Protein AF-A0A1I6GDW7-F1 (afdb_monomer)

Structure (mmCIF, N/CA/C/O backbone):
data_AF-A0A1I6GDW7-F1
#
_entry.id   AF-A0A1I6GDW7-F1
#
loop_
_atom_site.group_PDB
_atom_site.id
_atom_site.type_symbol
_atom_site.label_atom_id
_atom_site.label_alt_id
_atom_site.label_comp_id
_atom_site.label_asym_id
_atom_site.label_entity_id
_atom_site.label_seq_id
_atom_site.pdbx_PDB_ins_code
_atom_site.Cartn_x
_atom_site.Cartn_y
_atom_site.Cartn_z
_atom_site.occupancy
_atom_site.B_iso_or_equiv
_atom_site.auth_seq_id
_atom_site.auth_comp_id
_atom_site.auth_asym_id
_atom_site.auth_atom_id
_atom_site.pdbx_PDB_model_num
ATOM 1 N N . MET A 1 1 ? 8.026 7.972 -17.690 1.00 61.09 1 MET A N 1
ATOM 2 C CA . MET A 1 1 ? 7.238 7.698 -16.469 1.00 61.09 1 MET A CA 1
ATOM 3 C C . MET A 1 1 ? 5.770 7.860 -16.793 1.00 61.09 1 MET A C 1
ATOM 5 O O . MET A 1 1 ? 5.275 8.974 -16.936 1.00 61.09 1 MET A O 1
ATOM 9 N N . ASN A 1 2 ? 5.109 6.730 -16.991 1.00 72.31 2 ASN A N 1
ATOM 10 C CA . ASN A 1 2 ? 3.725 6.675 -17.412 1.00 72.31 2 ASN A CA 1
ATOM 11 C C . ASN A 1 2 ? 2.805 6.990 -16.215 1.00 72.31 2 ASN A C 1
ATOM 13 O O . ASN A 1 2 ? 2.820 6.272 -15.215 1.00 72.31 2 ASN A O 1
ATOM 17 N N . VAL A 1 3 ? 2.051 8.092 -16.277 1.00 80.56 3 VAL A N 1
ATOM 18 C CA . VAL A 1 3 ? 1.179 8.569 -15.177 1.00 80.56 3 VAL A CA 1
ATOM 19 C C . VAL A 1 3 ? 0.170 7.493 -14.758 1.00 80.56 3 VAL A C 1
ATOM 21 O O . VAL A 1 3 ? -0.174 7.374 -13.580 1.00 80.56 3 VAL A O 1
ATOM 24 N N . ASP A 1 4 ? -0.225 6.652 -15.709 1.00 83.88 4 ASP A N 1
ATOM 25 C CA . ASP A 1 4 ? -1.155 5.546 -15.507 1.00 83.88 4 ASP A CA 1
ATOM 26 C C . ASP A 1 4 ? -0.615 4.481 -14.536 1.00 83.88 4 ASP A C 1
ATOM 28 O O . ASP A 1 4 ? -1.367 3.953 -13.714 1.00 83.88 4 ASP A O 1
ATOM 32 N N . VAL A 1 5 ? 0.699 4.228 -14.548 1.00 84.12 5 VAL A N 1
ATOM 33 C CA . VAL A 1 5 ? 1.357 3.236 -13.675 1.00 84.12 5 VAL A CA 1
ATOM 34 C C . VAL A 1 5 ? 1.324 3.678 -12.211 1.00 84.12 5 VAL A C 1
ATOM 36 O O . VAL A 1 5 ? 1.028 2.889 -11.306 1.00 84.12 5 VAL A O 1
ATOM 39 N N . LEU A 1 6 ? 1.574 4.966 -11.971 1.00 86.88 6 LEU A N 1
ATOM 40 C CA . LEU A 1 6 ? 1.488 5.561 -10.636 1.00 86.88 6 LEU A CA 1
ATOM 41 C C . LEU A 1 6 ? 0.054 5.538 -10.121 1.00 86.88 6 LEU A C 1
ATOM 43 O O . LEU A 1 6 ? -0.190 5.168 -8.972 1.00 86.88 6 LEU A O 1
ATOM 47 N N . HIS A 1 7 ? -0.893 5.896 -10.986 1.00 89.81 7 HIS A N 1
ATOM 48 C CA . HIS A 1 7 ? -2.307 5.918 -10.650 1.00 89.81 7 HIS A CA 1
ATOM 49 C C . HIS A 1 7 ? -2.815 4.523 -10.256 1.00 89.81 7 HIS A C 1
ATOM 51 O O . HIS A 1 7 ? -3.443 4.372 -9.205 1.00 89.81 7 HIS A O 1
ATOM 57 N N . LEU A 1 8 ? -2.476 3.487 -11.031 1.00 89.38 8 LEU A N 1
ATOM 58 C CA . LEU A 1 8 ? -2.847 2.106 -10.719 1.00 89.38 8 LEU A CA 1
ATOM 59 C C . LEU A 1 8 ? -2.253 1.636 -9.385 1.00 89.38 8 LEU A C 1
ATOM 61 O O . LEU A 1 8 ? -2.965 1.064 -8.554 1.00 89.38 8 LEU A O 1
ATOM 65 N N . THR A 1 9 ? -0.960 1.886 -9.172 1.00 91.31 9 THR A N 1
ATOM 66 C CA . THR A 1 9 ? -0.258 1.480 -7.947 1.00 91.31 9 THR A CA 1
ATOM 67 C C . THR A 1 9 ? -0.872 2.149 -6.720 1.00 91.31 9 THR A C 1
ATOM 69 O O . THR A 1 9 ? -1.146 1.482 -5.719 1.00 91.31 9 THR A O 1
ATOM 72 N N . LEU A 1 10 ? -1.165 3.449 -6.807 1.00 93.12 10 LEU A N 1
ATOM 73 C CA . LEU A 1 10 ? -1.814 4.209 -5.741 1.00 93.12 10 LEU A CA 1
ATOM 74 C C . LEU A 1 10 ? -3.212 3.659 -5.424 1.00 93.12 10 LEU A C 1
ATOM 76 O O . LEU A 1 10 ? -3.547 3.463 -4.256 1.00 93.12 10 LEU A O 1
ATOM 80 N N . ILE A 1 11 ? -4.027 3.375 -6.445 1.00 93.75 11 ILE A N 1
ATOM 81 C CA . ILE A 1 11 ? -5.377 2.823 -6.253 1.00 93.75 11 ILE A CA 1
ATOM 82 C C . ILE A 1 11 ? -5.309 1.463 -5.556 1.00 93.75 11 ILE A C 1
ATOM 84 O O . ILE A 1 11 ? -6.033 1.230 -4.588 1.00 93.75 11 ILE A O 1
ATOM 88 N N . ARG A 1 12 ? -4.431 0.563 -6.013 1.00 93.31 12 ARG A N 1
ATOM 89 C CA . ARG A 1 12 ? -4.322 -0.784 -5.434 1.00 93.31 12 ARG A 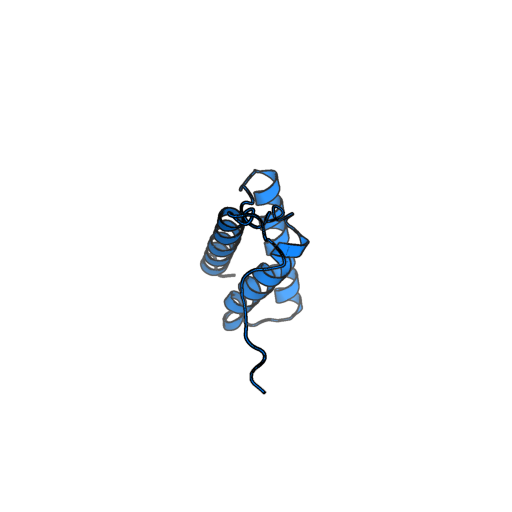CA 1
ATOM 90 C C . ARG A 1 12 ? -3.818 -0.754 -3.994 1.00 93.31 12 ARG A C 1
ATOM 92 O O . ARG A 1 12 ? -4.406 -1.399 -3.131 1.00 93.31 12 ARG A O 1
ATOM 99 N N . THR A 1 13 ? -2.768 0.018 -3.725 1.00 94.06 13 THR A N 1
ATOM 100 C CA . THR A 1 13 ? -2.183 0.149 -2.380 1.00 94.06 13 THR A CA 1
ATOM 101 C C . THR A 1 13 ? -3.136 0.810 -1.389 1.00 94.06 13 THR A C 1
ATOM 103 O O . THR A 1 13 ? -3.343 0.280 -0.297 1.00 94.06 13 THR A O 1
ATOM 106 N N . SER A 1 14 ? -3.777 1.916 -1.770 1.00 94.00 14 SER A N 1
ATOM 107 C CA . SER A 1 14 ? -4.763 2.590 -0.915 1.00 94.00 14 SER A CA 1
ATOM 108 C C . SER A 1 14 ? -6.000 1.724 -0.671 1.00 94.00 14 SER A C 1
ATOM 110 O O . SER A 1 14 ? -6.449 1.617 0.469 1.00 94.00 14 SER A O 1
ATOM 112 N N . GLY A 1 15 ? -6.507 1.036 -1.701 1.00 93.88 15 GLY A N 1
ATOM 113 C CA . GLY A 1 15 ? -7.613 0.089 -1.572 1.00 93.88 15 GLY A CA 1
ATOM 114 C C . GLY A 1 15 ? -7.291 -1.057 -0.613 1.00 93.88 15 GLY A C 1
ATOM 115 O O . GLY A 1 15 ? -8.101 -1.370 0.260 1.00 93.88 15 GLY A O 1
ATOM 116 N N . TYR A 1 16 ? -6.090 -1.633 -0.715 1.00 92.94 16 TYR A N 1
ATOM 117 C CA . TYR A 1 16 ? -5.633 -2.681 0.198 1.00 92.94 16 TYR A CA 1
ATOM 118 C C . TYR A 1 16 ? -5.545 -2.189 1.647 1.00 92.94 16 TYR A C 1
ATOM 120 O O . TYR A 1 16 ? -6.024 -2.863 2.559 1.00 92.94 16 TYR A O 1
ATOM 128 N N . LEU A 1 17 ? -4.974 -1.004 1.871 1.00 92.75 17 LEU A N 1
ATOM 129 C CA . LEU A 1 17 ? -4.867 -0.415 3.205 1.00 92.75 17 LEU A CA 1
ATOM 130 C C . LEU A 1 17 ? -6.247 -0.173 3.828 1.00 92.75 17 LEU A C 1
ATOM 132 O O . LEU A 1 17 ? -6.473 -0.574 4.968 1.00 92.75 17 LEU A O 1
ATOM 136 N N . VAL A 1 18 ? -7.190 0.393 3.067 1.00 93.06 18 VAL A N 1
ATOM 137 C CA . VAL A 1 18 ? -8.572 0.602 3.530 1.00 93.06 18 VAL A CA 1
ATOM 138 C C . VAL A 1 18 ? -9.249 -0.728 3.863 1.00 93.06 18 VAL A C 1
ATOM 140 O O . VAL A 1 18 ? -9.840 -0.855 4.934 1.00 93.06 18 VAL A O 1
ATOM 143 N N . ALA A 1 19 ? -9.128 -1.732 2.990 1.00 90.38 19 ALA A N 1
ATOM 144 C CA . ALA A 1 19 ? -9.683 -3.066 3.226 1.00 90.38 19 ALA A CA 1
ATOM 145 C C . ALA A 1 19 ? -9.064 -3.751 4.457 1.00 90.38 19 ALA A C 1
ATOM 147 O O . ALA A 1 19 ? -9.742 -4.496 5.159 1.00 90.38 19 ALA A O 1
ATOM 148 N N . SER A 1 20 ? -7.800 -3.447 4.751 1.00 88.88 20 SER A N 1
ATOM 149 C CA . SER A 1 20 ? -7.068 -3.945 5.920 1.00 88.88 20 SER A CA 1
ATOM 150 C C . SER A 1 20 ? -7.333 -3.133 7.195 1.00 88.88 20 SER A C 1
ATOM 152 O O . SER A 1 20 ? -6.675 -3.348 8.210 1.00 88.88 20 SER A O 1
ATOM 154 N N . GLY A 1 21 ? -8.271 -2.180 7.16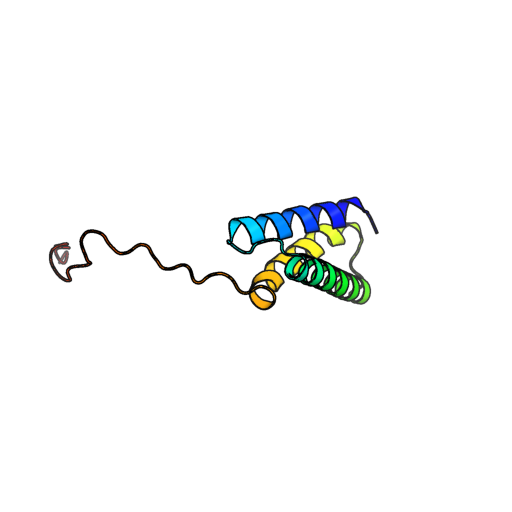6 1.00 89.44 21 GLY A N 1
ATOM 155 C CA . GLY A 1 21 ? -8.645 -1.367 8.325 1.00 89.44 21 GLY A CA 1
ATOM 156 C C . GLY A 1 21 ? -7.700 -0.199 8.623 1.00 89.44 21 GLY A C 1
ATOM 157 O O . GLY A 1 21 ? -7.789 0.394 9.697 1.00 89.44 21 GLY A O 1
ATOM 158 N N . VAL A 1 22 ? -6.813 0.161 7.692 1.00 90.12 22 VAL A N 1
ATOM 159 C CA . VAL A 1 22 ? -5.948 1.344 7.794 1.00 90.12 22 VAL A CA 1
ATOM 160 C C . VAL A 1 22 ? -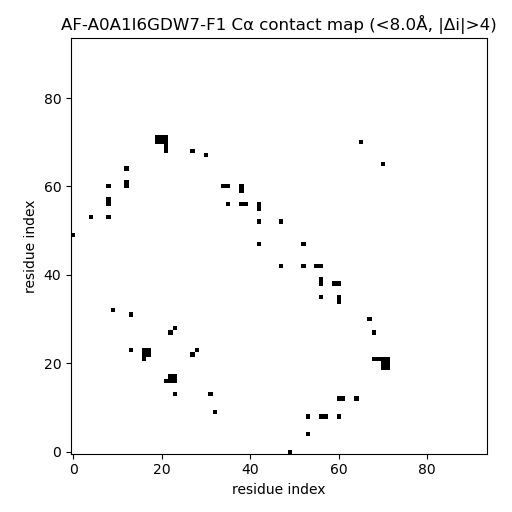6.645 2.533 7.112 1.00 90.12 22 VAL A C 1
ATOM 162 O O . VAL A 1 22 ? -6.759 2.561 5.885 1.00 90.12 22 VAL A O 1
ATOM 165 N N . PRO A 1 23 ? -7.114 3.548 7.864 1.00 90.38 23 PRO A N 1
ATOM 166 C CA . PRO A 1 23 ? -7.806 4.691 7.274 1.00 90.38 23 PRO A CA 1
ATOM 167 C C . PRO A 1 23 ? -6.849 5.572 6.460 1.00 90.38 23 PRO A C 1
ATOM 169 O O . PRO A 1 23 ? -5.713 5.820 6.872 1.00 90.38 23 PRO A O 1
ATOM 172 N N . MET A 1 24 ? -7.324 6.124 5.341 1.00 91.50 24 MET A N 1
ATOM 173 C CA . MET A 1 24 ? -6.574 7.091 4.522 1.00 91.50 24 MET A CA 1
ATOM 174 C C . MET A 1 24 ? -6.595 8.492 5.151 1.00 91.50 24 MET A C 1
ATOM 176 O O . MET A 1 24 ? -7.212 9.427 4.645 1.00 91.50 24 MET A O 1
ATOM 180 N N . THR A 1 25 ? -5.940 8.632 6.303 1.00 93.75 25 THR A N 1
ATOM 181 C CA . THR A 1 25 ? -5.679 9.938 6.921 1.00 93.75 25 THR A CA 1
ATOM 182 C C . THR A 1 25 ? -4.628 10.706 6.122 1.00 93.75 25 THR A C 1
ATOM 184 O O . THR A 1 25 ? -3.817 10.110 5.415 1.00 93.75 25 THR A O 1
ATOM 187 N N . THR A 1 26 ? -4.556 12.029 6.286 1.00 92.94 26 THR A N 1
ATOM 188 C CA . THR A 1 26 ? -3.519 12.853 5.640 1.00 92.94 26 THR A CA 1
ATOM 189 C C . THR A 1 26 ? -2.100 12.350 5.925 1.00 92.94 26 THR A C 1
ATOM 191 O O . THR A 1 26 ? -1.246 12.403 5.043 1.00 92.94 26 THR A O 1
ATOM 194 N N . ALA A 1 27 ? -1.844 11.847 7.138 1.00 93.06 27 ALA A N 1
ATOM 195 C CA . ALA A 1 27 ? -0.557 11.259 7.498 1.00 93.06 27 ALA A CA 1
ATOM 196 C C . ALA A 1 27 ? -0.283 9.982 6.689 1.00 93.06 27 ALA A C 1
ATOM 198 O O . ALA A 1 27 ? 0.750 9.896 6.033 1.00 93.06 27 ALA A O 1
ATOM 199 N N . ASN A 1 28 ? -1.238 9.049 6.644 1.00 92.38 28 ASN A N 1
ATOM 200 C CA . ASN A 1 28 ? -1.095 7.791 5.907 1.00 92.38 28 ASN A CA 1
ATOM 201 C C . ASN A 1 28 ? -0.976 8.008 4.393 1.00 92.38 28 ASN A C 1
ATOM 203 O O . ASN A 1 28 ? -0.169 7.345 3.750 1.00 92.38 28 ASN A O 1
ATOM 207 N N . CYS A 1 29 ? -1.703 8.975 3.826 1.00 93.62 29 CYS A N 1
ATOM 208 C CA . CYS A 1 29 ? -1.565 9.345 2.417 1.00 93.62 29 CYS A CA 1
ATOM 209 C C . CYS A 1 29 ? -0.160 9.878 2.102 1.00 93.62 29 CYS A C 1
ATOM 211 O O . CYS A 1 29 ? 0.422 9.515 1.084 1.00 93.62 29 CYS A O 1
ATOM 213 N N . ARG A 1 30 ? 0.409 10.718 2.978 1.00 94.88 30 ARG A N 1
ATOM 214 C CA . ARG A 1 30 ? 1.786 11.213 2.818 1.00 94.88 30 ARG A CA 1
ATOM 215 C C . ARG A 1 30 ? 2.804 10.082 2.919 1.00 94.88 30 ARG A C 1
ATOM 217 O O . ARG A 1 30 ? 3.702 10.026 2.088 1.00 94.88 30 ARG A O 1
ATOM 224 N N . THR A 1 31 ? 2.641 9.179 3.886 1.00 94.88 31 THR A N 1
ATOM 225 C CA . THR A 1 31 ? 3.494 7.990 4.023 1.00 94.88 31 THR A CA 1
ATOM 226 C C . THR A 1 31 ? 3.423 7.117 2.774 1.00 94.88 31 THR A C 1
ATOM 228 O O . THR A 1 31 ? 4.461 6.722 2.256 1.00 94.88 31 THR A O 1
ATOM 231 N N . LEU A 1 32 ? 2.222 6.883 2.234 1.00 94.94 32 LEU A N 1
ATOM 232 C CA . LEU A 1 32 ? 2.028 6.081 1.027 1.00 94.94 32 LEU A CA 1
ATOM 233 C C . LEU A 1 32 ? 2.734 6.696 -0.186 1.00 94.94 32 LEU A C 1
ATOM 235 O O . LEU A 1 32 ? 3.459 6.003 -0.894 1.00 94.94 32 LEU A O 1
ATOM 239 N N . LEU A 1 33 ? 2.557 8.000 -0.402 1.00 94.19 33 LEU A N 1
ATOM 240 C CA . LEU A 1 33 ? 3.214 8.711 -1.499 1.00 94.19 33 LEU A CA 1
ATOM 241 C C . LEU A 1 33 ? 4.740 8.695 -1.348 1.00 94.19 33 LEU A C 1
ATOM 243 O O . LEU A 1 33 ? 5.439 8.407 -2.313 1.00 94.19 33 LEU A O 1
ATOM 247 N N . ALA A 1 34 ? 5.256 8.931 -0.139 1.00 94.75 34 ALA A N 1
ATOM 248 C CA . ALA A 1 34 ? 6.691 8.879 0.139 1.00 94.75 34 ALA A CA 1
ATOM 249 C C . ALA A 1 34 ? 7.278 7.463 -0.006 1.00 94.75 34 ALA A C 1
ATOM 251 O O . ALA A 1 34 ? 8.448 7.306 -0.350 1.00 94.75 34 ALA A O 1
ATOM 252 N N . MET A 1 35 ? 6.491 6.420 0.270 1.00 95.56 35 MET A N 1
ATOM 253 C CA . MET A 1 35 ? 6.883 5.035 0.012 1.00 95.56 35 MET A CA 1
ATOM 254 C C . MET A 1 35 ? 7.014 4.781 -1.490 1.00 95.56 35 MET A C 1
ATOM 256 O O . MET A 1 35 ? 8.047 4.288 -1.930 1.00 95.56 35 MET A O 1
ATOM 260 N N . ILE A 1 36 ? 5.999 5.150 -2.275 1.00 94.12 36 ILE A N 1
ATOM 261 C CA . ILE A 1 36 ? 6.003 4.968 -3.734 1.00 94.12 36 ILE A CA 1
ATOM 262 C C . ILE A 1 36 ? 7.169 5.736 -4.374 1.00 94.12 36 ILE A C 1
ATOM 264 O O . ILE A 1 36 ? 7.870 5.176 -5.209 1.00 94.12 36 ILE A O 1
ATOM 268 N N . ASP A 1 37 ? 7.426 6.971 -3.941 1.00 93.50 37 ASP A N 1
ATOM 269 C CA . ASP A 1 37 ? 8.533 7.803 -4.433 1.00 93.50 37 ASP A CA 1
ATOM 270 C C . ASP A 1 37 ? 9.916 7.163 -4.199 1.00 93.50 37 ASP A C 1
ATOM 272 O O . ASP A 1 37 ? 10.765 7.114 -5.094 1.00 93.50 37 ASP A O 1
ATOM 276 N N . ARG A 1 38 ? 10.126 6.568 -3.015 1.00 95.00 38 ARG A N 1
ATOM 277 C CA . ARG A 1 38 ? 11.348 5.802 -2.728 1.00 95.00 38 ARG A CA 1
ATOM 278 C C . ARG A 1 38 ? 11.476 4.564 -3.609 1.00 95.00 38 ARG A C 1
ATOM 280 O O . ARG A 1 38 ? 12.549 4.322 -4.148 1.00 95.00 38 ARG A O 1
ATOM 287 N N . LEU A 1 39 ? 10.393 3.809 -3.784 1.00 94.38 39 LEU A N 1
ATOM 288 C CA . LEU A 1 39 ? 10.397 2.605 -4.619 1.00 94.38 39 LEU A CA 1
ATOM 289 C C . LEU A 1 39 ? 10.683 2.922 -6.091 1.00 94.38 39 LEU A C 1
ATOM 291 O O . LEU A 1 39 ? 11.417 2.184 -6.743 1.00 94.38 39 LEU A O 1
ATOM 295 N N . LEU A 1 40 ? 10.155 4.033 -6.609 1.00 92.19 40 LEU A N 1
ATOM 296 C CA . LEU A 1 40 ? 10.494 4.520 -7.948 1.00 92.19 40 LEU A CA 1
ATOM 297 C C . LEU A 1 40 ? 11.986 4.815 -8.062 1.00 92.19 40 LEU A C 1
ATOM 299 O O . LEU A 1 40 ? 12.630 4.322 -8.982 1.00 92.19 40 LEU A O 1
ATOM 303 N N . SER A 1 41 ? 12.542 5.544 -7.093 1.00 92.81 41 SER A N 1
ATOM 304 C CA . SER A 1 41 ? 13.974 5.862 -7.061 1.00 92.81 41 SER A CA 1
ATOM 305 C C . SER A 1 41 ? 14.846 4.596 -7.032 1.00 92.81 41 SER A C 1
ATOM 307 O O . SER A 1 41 ? 15.874 4.526 -7.704 1.00 92.81 41 SER A O 1
ATOM 309 N N . GLU A 1 42 ? 14.434 3.567 -6.284 1.00 94.12 42 GLU A N 1
ATOM 310 C CA . GLU A 1 42 ? 15.119 2.267 -6.233 1.00 94.12 42 GLU A CA 1
ATOM 311 C C . GLU A 1 42 ? 15.056 1.518 -7.575 1.00 94.12 42 GLU A C 1
ATOM 313 O O . GLU A 1 42 ? 16.057 0.950 -8.018 1.00 94.12 42 GLU A O 1
ATOM 318 N N . LEU A 1 43 ? 13.904 1.536 -8.250 1.00 92.56 43 LEU A N 1
ATOM 319 C CA . LEU A 1 43 ? 13.709 0.883 -9.549 1.00 92.56 43 LEU A CA 1
ATOM 320 C C . LEU A 1 43 ? 14.449 1.598 -10.684 1.00 92.56 43 LEU A C 1
ATOM 322 O O . LEU A 1 43 ? 15.017 0.935 -11.556 1.00 92.56 43 LEU A O 1
ATOM 326 N N . GLU A 1 44 ? 14.489 2.930 -10.647 1.00 90.25 44 GLU A N 1
ATOM 327 C CA . GLU A 1 44 ? 15.295 3.746 -11.555 1.00 90.25 44 GLU A CA 1
ATOM 328 C C . GLU A 1 44 ? 16.787 3.438 -11.382 1.00 90.25 44 GLU A C 1
ATOM 330 O O . GLU A 1 44 ? 17.483 3.176 -12.365 1.00 90.25 44 GLU A O 1
ATOM 335 N N . ALA A 1 45 ? 17.272 3.372 -10.138 1.00 91.75 45 ALA A N 1
ATOM 336 C CA . ALA A 1 45 ? 18.658 3.009 -9.842 1.00 91.75 45 ALA A CA 1
ATOM 337 C C . ALA A 1 45 ? 19.007 1.574 -10.280 1.00 91.75 45 ALA A C 1
ATOM 339 O O . ALA A 1 45 ? 20.138 1.306 -10.685 1.00 91.75 45 ALA A O 1
ATOM 340 N N . ALA A 1 46 ? 18.039 0.656 -10.230 1.00 92.19 46 ALA A N 1
ATOM 341 C CA . ALA A 1 46 ? 18.194 -0.723 -10.687 1.00 92.19 46 ALA A CA 1
ATOM 342 C C . ALA A 1 46 ? 18.116 -0.887 -12.220 1.00 92.19 46 ALA A C 1
ATOM 344 O O . ALA A 1 46 ? 18.317 -1.998 -12.715 1.00 92.19 46 ALA A O 1
ATOM 345 N N . G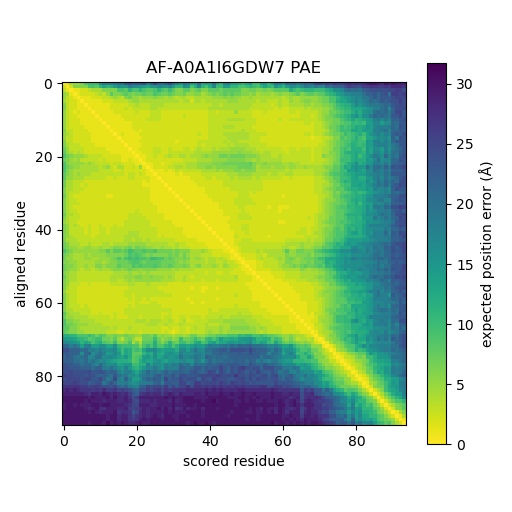LY A 1 47 ? 17.835 0.182 -12.975 1.00 90.56 47 GLY A N 1
ATOM 346 C CA . GLY A 1 47 ? 17.774 0.149 -14.439 1.00 90.56 47 GLY A CA 1
ATOM 347 C C . GLY A 1 47 ? 16.623 -0.699 -14.986 1.00 90.56 47 GLY A C 1
ATOM 348 O O . GLY A 1 47 ? 16.771 -1.352 -16.019 1.00 90.56 47 GLY A O 1
ATOM 349 N N . VAL A 1 48 ? 15.493 -0.742 -14.277 1.00 88.44 48 VAL A N 1
ATOM 350 C CA . VAL A 1 48 ? 14.317 -1.514 -14.696 1.00 88.44 48 VAL A CA 1
ATOM 351 C C . VAL A 1 48 ? 13.712 -0.916 -15.967 1.00 88.44 48 VAL A C 1
ATOM 353 O O . VAL A 1 48 ? 13.488 0.290 -16.051 1.00 88.44 48 VAL A O 1
ATOM 356 N N . ALA A 1 49 ? 13.437 -1.768 -16.957 1.00 87.44 49 ALA A N 1
ATOM 357 C CA . ALA A 1 49 ? 12.773 -1.363 -18.191 1.00 87.44 49 ALA A CA 1
ATOM 358 C C . ALA A 1 49 ? 11.340 -0.874 -17.920 1.00 87.44 49 ALA A C 1
ATOM 360 O O . ALA A 1 49 ? 10.657 -1.392 -17.037 1.00 87.44 49 ALA A O 1
ATOM 361 N N . GLU A 1 50 ? 10.854 0.087 -18.711 1.00 84.69 50 GLU A N 1
ATOM 362 C CA . GLU A 1 50 ? 9.517 0.677 -18.518 1.00 84.69 50 GLU A CA 1
ATOM 363 C C . GLU A 1 50 ? 8.386 -0.366 -18.631 1.00 84.69 50 GLU A C 1
ATOM 365 O O . GLU A 1 50 ? 7.387 -0.260 -17.926 1.00 84.69 50 GLU A O 1
ATOM 37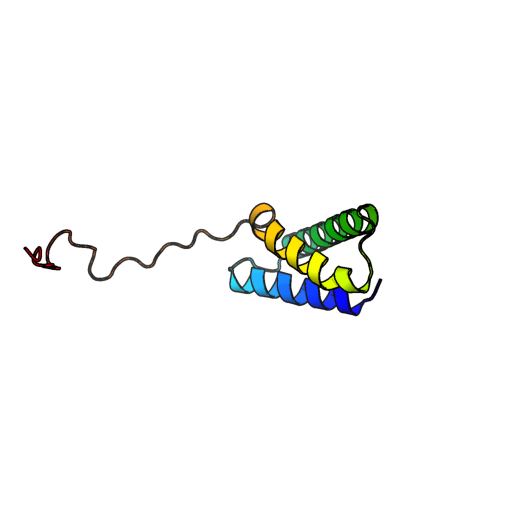0 N N . GLU A 1 51 ? 8.584 -1.418 -19.433 1.00 86.19 51 GLU A N 1
ATOM 371 C CA . GLU A 1 51 ? 7.656 -2.550 -19.599 1.00 86.19 51 GLU A CA 1
ATOM 372 C C . GLU A 1 51 ? 7.474 -3.376 -18.310 1.00 86.19 51 GLU A C 1
ATOM 374 O O . GLU A 1 51 ? 6.384 -3.876 -18.032 1.00 86.19 51 GLU A O 1
ATOM 379 N N . ASP A 1 52 ? 8.526 -3.481 -17.493 1.00 88.69 52 ASP A N 1
ATOM 380 C CA . ASP A 1 52 ? 8.521 -4.221 -16.225 1.00 88.69 52 ASP A CA 1
ATOM 381 C C . ASP A 1 52 ? 8.226 -3.323 -15.015 1.00 88.69 52 ASP A C 1
ATOM 383 O O . ASP A 1 52 ? 7.948 -3.821 -13.917 1.00 88.69 52 ASP A O 1
ATOM 387 N N . LEU A 1 53 ? 8.302 -2.001 -15.197 1.00 88.50 53 LEU A N 1
ATOM 388 C CA . LEU A 1 53 ? 8.232 -1.018 -14.120 1.00 88.50 53 LEU A CA 1
ATOM 389 C C . LEU A 1 53 ? 6.920 -1.119 -13.340 1.00 88.50 53 LEU A C 1
ATOM 391 O O . LEU A 1 53 ? 6.946 -1.102 -12.113 1.00 88.50 53 LEU A O 1
ATOM 395 N N . GLU A 1 54 ? 5.789 -1.271 -14.031 1.00 87.81 54 GLU A N 1
ATOM 396 C CA . GLU A 1 54 ? 4.469 -1.367 -13.396 1.00 87.81 54 GLU A CA 1
ATOM 397 C C . GLU A 1 54 ? 4.375 -2.566 -12.450 1.00 87.81 54 GLU A C 1
ATOM 399 O O . GLU A 1 54 ? 4.040 -2.422 -11.271 1.00 87.81 54 GLU A O 1
ATOM 404 N N . ASN A 1 55 ? 4.711 -3.751 -12.962 1.00 89.19 55 ASN A N 1
ATOM 405 C CA . ASN A 1 55 ? 4.625 -4.988 -12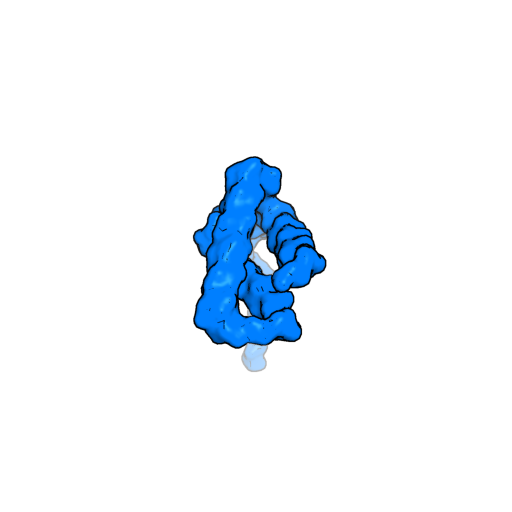.199 1.00 89.19 55 ASN A CA 1
ATOM 406 C C . ASN A 1 55 ? 5.593 -4.974 -11.014 1.00 89.19 55 ASN A C 1
ATOM 408 O O . ASN A 1 55 ? 5.217 -5.374 -9.912 1.00 89.19 55 ASN A O 1
ATOM 412 N N . ARG A 1 56 ? 6.821 -4.479 -11.214 1.00 93.06 56 ARG A N 1
ATOM 413 C CA . ARG A 1 56 ? 7.816 -4.403 -10.138 1.00 93.06 56 ARG A CA 1
ATOM 414 C C . ARG A 1 56 ? 7.456 -3.372 -9.078 1.00 93.06 56 ARG A C 1
ATOM 416 O O . ARG A 1 56 ? 7.573 -3.681 -7.895 1.00 93.06 56 ARG A O 1
ATOM 423 N N . LEU A 1 57 ? 6.985 -2.192 -9.478 1.00 93.88 57 LEU A N 1
ATOM 424 C CA . LEU A 1 57 ? 6.577 -1.144 -8.547 1.00 93.88 57 LEU A CA 1
ATOM 425 C C . LEU A 1 57 ? 5.430 -1.617 -7.659 1.00 93.88 57 LEU A C 1
ATOM 427 O O . LEU A 1 57 ? 5.499 -1.473 -6.439 1.00 93.88 57 LEU A O 1
ATOM 431 N N . LEU A 1 58 ? 4.400 -2.226 -8.251 1.00 92.88 58 LEU A N 1
ATOM 432 C CA . LEU A 1 58 ? 3.283 -2.753 -7.482 1.00 92.88 58 LEU A CA 1
ATOM 433 C C . LEU A 1 58 ? 3.717 -3.888 -6.548 1.00 92.88 58 LEU A C 1
ATOM 435 O O . LEU A 1 58 ? 3.308 -3.894 -5.389 1.00 92.88 58 LEU A O 1
ATOM 439 N N . LEU A 1 59 ? 4.535 -4.827 -7.032 1.00 94.00 59 LEU A N 1
ATOM 440 C CA . LEU A 1 59 ? 5.033 -5.945 -6.229 1.00 94.00 59 LEU A CA 1
ATOM 441 C C . LEU A 1 59 ? 5.813 -5.444 -5.008 1.00 94.00 59 LEU A C 1
ATOM 443 O O . LEU A 1 59 ? 5.482 -5.795 -3.879 1.00 94.00 59 LEU A O 1
ATOM 447 N N . MET A 1 60 ? 6.788 -4.558 -5.225 1.00 95.19 60 MET A N 1
ATOM 448 C CA . MET A 1 60 ? 7.579 -3.983 -4.137 1.00 95.19 60 MET A CA 1
ATOM 449 C C . MET A 1 60 ? 6.720 -3.158 -3.178 1.00 95.19 60 MET A C 1
ATOM 451 O O . MET A 1 60 ? 6.928 -3.212 -1.967 1.00 95.19 60 MET A O 1
ATOM 455 N N . ALA A 1 61 ? 5.732 -2.418 -3.691 1.00 94.56 61 ALA A N 1
ATOM 456 C CA . ALA A 1 61 ? 4.804 -1.678 -2.848 1.00 94.56 61 ALA A CA 1
ATOM 457 C C . ALA A 1 61 ? 4.022 -2.624 -1.929 1.00 94.56 61 ALA A C 1
ATOM 459 O O . ALA A 1 61 ? 3.990 -2.388 -0.724 1.00 94.56 61 ALA A O 1
ATOM 460 N N . MET A 1 62 ? 3.448 -3.708 -2.464 1.00 92.88 62 MET A N 1
ATOM 461 C CA . MET A 1 62 ? 2.721 -4.713 -1.674 1.00 92.88 62 MET A CA 1
ATOM 462 C C . MET A 1 62 ? 3.597 -5.356 -0.597 1.00 92.88 62 MET A C 1
ATOM 464 O O . MET A 1 62 ? 3.156 -5.458 0.547 1.00 92.88 62 MET A O 1
ATOM 468 N N . ASP A 1 63 ? 4.838 -5.712 -0.932 1.00 94.06 63 ASP A N 1
ATOM 469 C CA . ASP A 1 63 ? 5.790 -6.282 0.027 1.00 94.06 63 ASP A CA 1
ATOM 470 C C . ASP A 1 63 ? 6.157 -5.290 1.137 1.00 94.06 63 ASP A C 1
ATOM 472 O O . ASP A 1 63 ? 6.431 -5.686 2.271 1.00 94.06 63 ASP A O 1
ATOM 476 N N . ARG A 1 64 ? 6.153 -3.986 0.837 1.00 93.00 64 ARG A N 1
ATOM 477 C CA . ARG A 1 64 ? 6.574 -2.946 1.777 1.00 93.00 64 ARG A CA 1
ATOM 478 C C . ARG A 1 64 ? 5.467 -2.472 2.716 1.00 93.00 64 ARG A C 1
ATOM 480 O O . ARG A 1 64 ? 5.770 -2.083 3.847 1.00 93.00 64 ARG A O 1
ATOM 487 N N . LEU A 1 65 ? 4.202 -2.550 2.295 1.00 91.81 65 LEU A N 1
ATOM 488 C CA . LEU A 1 65 ? 3.050 -2.071 3.070 1.00 91.81 65 LEU A CA 1
ATOM 489 C C . LEU A 1 65 ? 3.029 -2.546 4.540 1.00 91.81 65 LEU A C 1
ATOM 491 O O . LEU A 1 65 ? 2.831 -1.696 5.410 1.00 91.81 65 LEU A O 1
ATOM 495 N N . PRO A 1 66 ? 3.281 -3.829 4.874 1.00 87.44 66 PRO A N 1
ATOM 496 C CA . PRO A 1 66 ? 3.2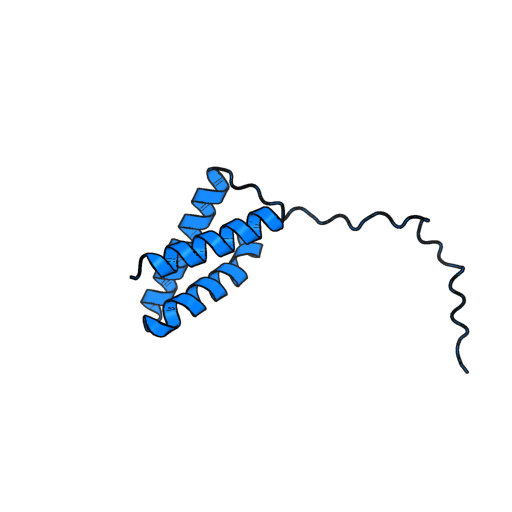42 -4.295 6.264 1.00 87.44 66 PRO A CA 1
ATOM 497 C C . PRO A 1 66 ? 4.303 -3.718 7.184 1.00 87.44 66 PRO A C 1
ATOM 499 O O . PRO A 1 66 ? 4.132 -3.739 8.400 1.00 87.44 66 PRO A O 1
ATOM 502 N N . PHE A 1 67 ? 5.391 -3.209 6.619 1.00 89.31 67 PHE A N 1
ATOM 503 C CA . PHE A 1 67 ? 6.478 -2.632 7.396 1.00 89.31 67 PHE A CA 1
ATOM 504 C C . PHE A 1 67 ? 6.272 -1.140 7.662 1.00 89.31 67 PHE A C 1
ATOM 506 O O . PHE A 1 67 ? 6.852 -0.607 8.605 1.00 89.31 67 PHE A O 1
ATOM 513 N N . GLU A 1 68 ? 5.466 -0.463 6.842 1.00 89.31 68 GLU A N 1
ATOM 514 C CA . GLU A 1 68 ? 5.285 0.992 6.907 1.00 89.31 68 GLU A CA 1
ATOM 515 C C . GLU A 1 68 ? 3.935 1.415 7.480 1.00 89.31 68 GLU A C 1
ATOM 517 O O . GLU A 1 68 ? 3.807 2.531 7.989 1.00 89.31 68 GLU A O 1
ATOM 522 N N . PHE A 1 69 ? 2.943 0.524 7.453 1.00 90.25 69 PHE A N 1
ATOM 523 C CA . PHE A 1 69 ? 1.615 0.787 7.987 1.00 90.25 69 PHE A CA 1
ATOM 524 C C . PHE A 1 69 ? 1.308 -0.150 9.158 1.00 90.25 69 PHE A C 1
ATOM 526 O O . PHE A 1 69 ? 1.386 -1.370 9.009 1.00 90.25 69 PHE A O 1
ATOM 533 N N . PRO A 1 70 ? 0.924 0.390 10.329 1.00 81.38 70 PRO A N 1
ATOM 534 C CA . PRO A 1 70 ? 0.492 -0.434 11.444 1.00 81.38 70 PRO A CA 1
ATOM 535 C C . PRO A 1 70 ? -0.875 -1.037 11.114 1.00 81.38 70 PRO A C 1
ATOM 537 O O . PRO A 1 70 ? -1.896 -0.344 11.149 1.00 81.38 70 PRO A O 1
ATOM 540 N N . PHE A 1 71 ? -0.904 -2.326 10.782 1.00 79.00 71 PHE A N 1
ATOM 541 C CA . PHE A 1 71 ? -2.167 -3.034 10.614 1.00 79.00 71 PHE A CA 1
ATOM 542 C C . PHE A 1 71 ? -2.867 -3.204 11.966 1.00 79.00 71 PHE A C 1
ATOM 544 O O . PHE A 1 71 ? -2.210 -3.517 12.965 1.00 79.00 71 PHE A O 1
ATOM 551 N N . PRO A 1 72 ? -4.194 -3.002 12.029 1.00 74.88 72 PRO A N 1
ATOM 552 C CA . PRO A 1 72 ? -4.945 -3.304 13.234 1.00 74.88 72 PRO A CA 1
ATOM 553 C C . PRO A 1 72 ? -4.782 -4.791 13.557 1.00 74.88 72 PRO A C 1
ATOM 555 O O . PRO A 1 72 ? -4.931 -5.646 12.684 1.00 74.88 72 PRO A O 1
ATOM 558 N N . ASN A 1 73 ? -4.472 -5.100 14.818 1.00 70.00 73 ASN A N 1
ATOM 559 C CA . ASN A 1 73 ? -4.424 -6.479 15.289 1.00 70.00 73 ASN A CA 1
ATOM 560 C C . ASN A 1 73 ? -5.786 -7.118 15.018 1.00 70.00 73 ASN A C 1
ATOM 562 O O . ASN A 1 73 ? -6.782 -6.735 15.636 1.00 70.00 73 ASN A O 1
ATOM 566 N N . SER A 1 74 ? -5.834 -8.084 14.102 1.00 67.38 74 SER A N 1
ATOM 567 C CA . SER A 1 74 ? -7.036 -8.876 13.891 1.00 67.38 74 SER A CA 1
ATOM 568 C C . SER A 1 74 ? -7.259 -9.695 15.156 1.00 67.38 74 SER A C 1
ATOM 570 O O . SER A 1 74 ? -6.576 -10.696 15.381 1.00 67.38 74 SER A O 1
ATOM 572 N N . GLN A 1 75 ? -8.174 -9.260 16.018 1.00 66.25 75 GLN A N 1
ATOM 573 C CA . GLN A 1 75 ? -8.651 -10.142 17.069 1.00 66.25 75 GLN A CA 1
ATOM 574 C C . GLN A 1 75 ? -9.444 -11.254 16.378 1.00 66.25 75 GLN A C 1
ATOM 576 O O . GLN A 1 75 ? -10.420 -10.946 15.687 1.00 66.25 75 GLN A O 1
ATOM 581 N N . PRO A 1 76 ? -9.019 -12.528 16.484 1.00 73.69 76 PRO A N 1
ATOM 582 C CA . PRO A 1 76 ? -9.845 -13.616 15.994 1.00 73.69 76 PRO A CA 1
ATOM 583 C C . PRO A 1 76 ? -11.206 -13.529 16.696 1.00 73.69 76 PRO A C 1
ATOM 585 O O . PRO A 1 76 ? -11.248 -13.174 17.879 1.00 73.69 76 PRO A O 1
ATOM 588 N N . PRO A 1 77 ? -12.313 -13.817 15.992 1.00 72.31 77 PRO A N 1
ATOM 589 C CA . PRO A 1 77 ? -13.618 -13.827 16.628 1.00 72.31 77 PRO A CA 1
ATOM 590 C C . PRO A 1 77 ? -13.580 -14.786 17.818 1.00 72.31 77 PRO A C 1
ATOM 592 O O . PRO A 1 77 ? -13.031 -15.889 17.721 1.00 72.31 77 PRO A O 1
ATOM 595 N N . GLU A 1 78 ? -14.140 -14.359 18.948 1.00 76.00 78 GLU A N 1
ATOM 596 C CA . GLU A 1 78 ? -14.249 -15.229 20.111 1.00 76.00 78 GLU A CA 1
ATOM 597 C C . GLU A 1 78 ? -15.061 -16.467 19.727 1.00 76.00 78 GLU A C 1
ATOM 599 O O . GLU A 1 78 ? -16.184 -16.372 19.220 1.00 76.00 78 GLU A O 1
ATOM 604 N N . ALA A 1 79 ? -14.478 -17.646 19.946 1.00 74.31 79 ALA A N 1
ATOM 605 C CA . ALA A 1 79 ? -15.163 -18.898 19.682 1.00 74.31 79 ALA A CA 1
ATOM 606 C C . ALA A 1 79 ? -16.477 -18.937 20.476 1.00 74.31 79 ALA A C 1
ATOM 608 O O . ALA A 1 79 ? -16.474 -18.833 21.703 1.00 74.31 79 ALA A O 1
ATOM 609 N N . THR A 1 80 ? -17.598 -19.077 19.768 1.00 68.25 80 THR A N 1
ATOM 610 C CA . THR A 1 80 ? -18.933 -19.208 20.360 1.00 68.25 80 THR A CA 1
ATOM 611 C C . THR A 1 80 ? -19.563 -20.517 19.875 1.00 68.25 80 THR A C 1
ATOM 613 O O . THR A 1 80 ? -19.925 -20.612 18.702 1.00 68.25 80 THR A O 1
ATOM 616 N N . PRO A 1 81 ? -19.697 -21.548 20.736 1.00 72.31 81 PRO A N 1
ATOM 617 C CA . PRO A 1 81 ? -19.358 -21.583 22.165 1.00 72.31 81 PRO A CA 1
ATOM 618 C C . PRO A 1 81 ? -17.844 -21.551 22.436 1.00 72.31 81 PRO A C 1
ATOM 620 O O . PRO A 1 81 ? -17.044 -21.921 21.576 1.00 72.31 81 PRO A O 1
ATOM 623 N N . ALA A 1 82 ? -17.465 -21.130 23.649 1.00 72.25 82 ALA A N 1
ATOM 624 C CA . ALA A 1 82 ? -16.076 -21.125 24.105 1.00 72.25 82 ALA A CA 1
ATOM 625 C C . ALA A 1 82 ? -15.417 -22.486 23.843 1.00 72.25 82 ALA A C 1
ATOM 627 O O . ALA A 1 82 ? -16.017 -23.526 24.136 1.00 72.25 82 ALA A O 1
ATOM 628 N N . LEU A 1 83 ? -14.192 -22.467 23.296 1.00 63.28 83 LEU A N 1
ATOM 629 C CA . LEU A 1 83 ? -13.408 -23.665 22.985 1.00 63.28 83 LEU A CA 1
ATOM 630 C C . LEU A 1 83 ? -13.253 -24.524 24.240 1.00 63.28 83 LEU A C 1
ATOM 632 O O . LEU A 1 83 ? -12.355 -24.345 25.061 1.00 63.28 83 LEU A O 1
ATOM 636 N N . SER A 1 84 ? -14.156 -25.481 24.377 1.00 68.06 84 SER A N 1
ATOM 637 C CA . SER A 1 84 ? -14.123 -26.479 25.424 1.00 68.06 84 SER A CA 1
ATOM 638 C C . SER A 1 84 ? -13.169 -27.560 24.930 1.00 68.06 84 SER A C 1
ATOM 640 O O . SER A 1 84 ? -13.454 -28.226 23.934 1.00 68.06 84 SER A O 1
ATOM 642 N N . ARG A 1 85 ? -12.002 -27.723 25.571 1.00 63.59 85 ARG A N 1
ATOM 643 C CA . ARG A 1 85 ? -11.126 -28.888 25.349 1.00 63.59 85 ARG A CA 1
ATOM 644 C C . ARG A 1 85 ? -11.871 -30.147 25.802 1.00 63.59 85 ARG A C 1
ATOM 646 O O . ARG A 1 85 ? -11.696 -30.598 26.926 1.00 63.59 85 ARG A O 1
ATOM 653 N N . GLY A 1 86 ? -12.724 -30.685 24.938 1.00 61.62 86 GLY A N 1
ATOM 654 C CA . GLY A 1 86 ? -13.480 -31.904 25.204 1.00 61.62 86 GLY A CA 1
ATOM 655 C C . GLY A 1 86 ? -14.898 -31.851 24.653 1.00 61.62 86 GLY A C 1
ATOM 656 O O . GLY A 1 86 ? -15.816 -31.484 25.373 1.00 61.62 86 GLY A O 1
ATOM 657 N N .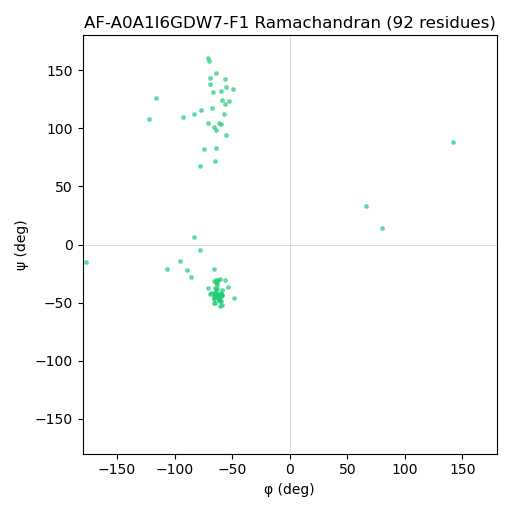 SER A 1 87 ? -15.065 -32.253 23.393 1.00 60.09 87 SER A N 1
ATOM 658 C CA . SER A 1 87 ? -16.276 -32.948 22.906 1.00 60.09 87 SER A CA 1
ATOM 659 C C . SER A 1 87 ? -16.173 -33.367 21.439 1.00 60.09 87 SER A C 1
ATOM 661 O O . SER A 1 87 ? -16.945 -34.223 21.015 1.00 60.09 87 SER A O 1
ATOM 663 N N . ILE A 1 88 ? -15.212 -32.843 20.663 1.00 56.19 88 ILE A N 1
ATOM 664 C CA . ILE A 1 88 ? -14.930 -33.383 19.326 1.00 56.19 88 ILE A CA 1
ATOM 665 C C . ILE A 1 88 ? -14.190 -34.709 19.512 1.00 56.19 88 ILE A C 1
ATOM 667 O O . ILE A 1 88 ? -12.962 -34.770 19.535 1.00 56.19 88 ILE A O 1
ATOM 671 N N . GLY A 1 89 ? -14.966 -35.764 19.756 1.00 54.41 89 GLY A N 1
ATOM 672 C CA . GLY A 1 89 ? -14.526 -37.148 19.782 1.00 54.41 89 GLY A CA 1
ATOM 673 C C . GLY A 1 89 ? -14.057 -37.573 18.399 1.00 54.41 89 GLY A C 1
ATOM 674 O O . GLY A 1 89 ? -14.727 -38.351 17.727 1.00 54.41 89 GLY A O 1
ATOM 675 N N . TYR A 1 90 ? -12.899 -37.074 17.970 1.00 56.97 90 TYR A N 1
ATOM 676 C CA . TYR A 1 90 ? -12.116 -37.778 16.972 1.00 56.97 90 TYR A CA 1
ATOM 677 C C . TYR A 1 90 ? -11.710 -39.096 17.626 1.00 56.97 90 TYR A C 1
ATOM 679 O O . TYR A 1 90 ? -10.799 -39.139 18.453 1.00 56.97 90 TYR A O 1
ATOM 687 N N . ALA A 1 91 ? -12.457 -40.159 17.323 1.00 57.56 91 ALA A N 1
ATOM 688 C CA . ALA A 1 91 ? -12.005 -41.505 17.604 1.00 57.56 91 ALA A CA 1
ATOM 689 C C . ALA A 1 91 ? -10.619 -41.636 16.968 1.00 57.56 91 ALA A C 1
ATOM 691 O O . ALA A 1 91 ? -10.451 -41.362 15.777 1.00 57.56 91 ALA A O 1
ATOM 692 N N . ALA A 1 92 ? -9.621 -41.995 17.774 1.00 55.91 92 ALA A N 1
ATOM 693 C CA . ALA A 1 92 ? -8.345 -42.423 17.239 1.00 55.91 92 ALA A CA 1
ATOM 694 C C . ALA A 1 92 ? -8.644 -43.654 16.376 1.00 55.91 92 ALA A C 1
ATOM 696 O O . ALA A 1 92 ? -8.967 -44.715 16.907 1.00 55.91 92 ALA A O 1
ATOM 697 N N . HIS A 1 93 ? -8.645 -43.479 15.054 1.00 52.66 93 HIS A N 1
ATOM 698 C CA . HIS A 1 93 ? -8.664 -44.600 14.129 1.00 52.66 93 HIS A CA 1
ATOM 699 C C . HIS A 1 93 ? -7.380 -45.396 14.381 1.00 52.66 93 HIS A C 1
ATOM 701 O O . HIS A 1 93 ? -6.287 -44.928 14.061 1.00 52.66 93 HIS A O 1
ATOM 707 N N . VAL A 1 94 ? -7.548 -46.536 15.054 1.00 49.28 94 VAL A N 1
ATOM 708 C CA . VAL A 1 94 ? -6.582 -47.637 15.133 1.00 49.28 94 VAL A CA 1
ATOM 709 C C . VAL A 1 94 ? -6.593 -48.380 13.807 1.00 49.28 94 VAL A C 1
ATOM 711 O O . VAL A 1 94 ? -7.709 -48.569 13.266 1.00 49.28 94 VAL A O 1
#

Sequence (94 aa):
MNVDVLHLTLIRTSGYLVASGVPMTTANCRTLLAMIDRLLSELEAAGVAEEDLENRLLLMAMDRLPFEFPFPNSQPPEATPALSRGSIGYAAHV

Organism: NCBI:txid375760

Foldseek 3Di:
DDVVLVVVLLCVLQVVCVVLVNDPDPVVVVLLVVQLVVLLVVCVVVVPDPVCCSVSSNVVSVVCSPVRTPGDPPDDPQDVVHPDPDDPPPPPPD

Secondar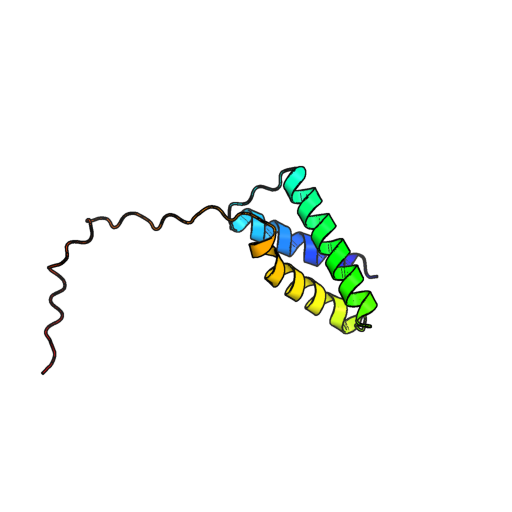y structure (DSSP, 8-state):
--HHHHHHHHHHHHHHHHHTT----HHHHHHHHHHHHHHHHHHHHTT--HHHHHHHHHHHHHHHHHHHS-----PPPPPSS---SS--------

Solvent-accessible surface area (backbone atoms only — not comparable to full-atom values): 5920 Å² total; per-residue (Å²): 135,64,67,65,50,55,51,51,41,49,51,53,53,52,51,50,36,48,77,54,67,38,71,87,42,77,67,52,50,51,52,51,51,55,49,50,53,51,52,49,54,52,40,59,75,68,66,61,53,79,90,52,40,53,63,49,53,41,50,54,48,62,73,44,44,75,80,77,46,84,67,65,81,79,73,74,78,80,57,83,72,67,84,63,96,76,74,87,75,74,72,81,84,123

Radius of gyration: 20.75 Å; Cα contacts (8 Å, |Δi|>4): 42; chains: 1; bounding box: 38×60×45 Å

pLDDT: mean 84.14, std 12.68, range [49.28, 95.56]

Mean predicted aligned error: 9.62 Å